Protein AF-A0A096AMR4-F1 (afdb_monomer_lite)

Sequence (109 aa):
MEIMNMKIKLMATLWENTYRVMVEDPETNYIATVRVIVNLPLDKELLPENAPSVEAQLLALVEDSILPSSEIISFETTFSALLREKFQYQIPNVFFFYPSPEDMLNKPH

Structure (mmCIF, N/CA/C/O backbone):
data_AF-A0A096AMR4-F1
#
_entry.id   AF-A0A096AMR4-F1
#
loop_
_atom_site.group_PDB
_atom_site.id
_atom_site.type_symbol
_atom_site.label_atom_id
_atom_site.label_alt_id
_atom_site.label_comp_id
_atom_site.label_asym_id
_atom_site.label_entity_id
_atom_site.label_seq_id
_atom_site.pdbx_PDB_ins_code
_atom_site.Cartn_x
_atom_site.Cartn_y
_atom_site.Cartn_z
_atom_site.occupancy
_atom_site.B_iso_or_equiv
_atom_site.auth_seq_id
_atom_site.auth_comp_id
_atom_site.auth_asym_id
_atom_site.auth_atom_id
_atom_site.pdbx_PDB_model_num
ATOM 1 N N . MET A 1 1 ? 21.200 -0.119 0.396 1.00 56.25 1 MET A N 1
ATOM 2 C CA . MET A 1 1 ? 19.925 -0.539 -0.214 1.00 56.25 1 MET A CA 1
ATOM 3 C C . MET A 1 1 ? 19.625 0.470 -1.300 1.00 56.25 1 MET A C 1
ATOM 5 O O . MET A 1 1 ? 19.600 1.654 -0.985 1.00 56.25 1 MET A O 1
ATOM 9 N N . GLU A 1 2 ? 19.550 0.045 -2.558 1.00 60.38 2 GLU A N 1
ATOM 10 C CA . GLU A 1 2 ? 19.274 0.964 -3.666 1.00 60.38 2 GLU A CA 1
ATOM 11 C C . GLU A 1 2 ? 17.819 1.430 -3.598 1.00 60.38 2 GLU A C 1
ATOM 13 O O . GLU A 1 2 ? 16.896 0.622 -3.469 1.00 60.38 2 GLU A O 1
ATOM 18 N N . ILE A 1 3 ? 17.636 2.750 -3.626 1.00 72.12 3 ILE A N 1
ATOM 19 C CA . ILE A 1 3 ? 16.324 3.387 -3.684 1.00 72.12 3 ILE A CA 1
ATOM 20 C C . ILE A 1 3 ? 15.840 3.251 -5.125 1.00 72.12 3 ILE A C 1
ATOM 22 O O . ILE A 1 3 ? 16.458 3.799 -6.036 1.00 72.12 3 ILE A O 1
ATOM 26 N N . MET A 1 4 ? 14.741 2.525 -5.328 1.00 84.50 4 MET A N 1
ATOM 27 C CA . MET A 1 4 ? 14.095 2.439 -6.636 1.00 84.50 4 MET A CA 1
ATOM 28 C C . MET A 1 4 ? 13.560 3.822 -7.013 1.00 84.50 4 MET A C 1
ATOM 30 O O . MET A 1 4 ? 12.868 4.447 -6.209 1.00 84.50 4 MET A O 1
ATOM 34 N N . ASN A 1 5 ? 13.889 4.315 -8.206 1.00 90.06 5 ASN A N 1
ATOM 35 C CA . ASN A 1 5 ? 13.411 5.612 -8.672 1.00 90.06 5 ASN A CA 1
ATOM 36 C C . ASN A 1 5 ? 12.056 5.446 -9.370 1.00 90.06 5 ASN A C 1
ATOM 38 O O . ASN A 1 5 ? 11.986 4.858 -10.445 1.00 90.06 5 ASN A O 1
ATOM 42 N N . MET A 1 6 ? 10.984 5.950 -8.760 1.00 94.88 6 MET A N 1
ATOM 43 C CA . MET A 1 6 ? 9.626 5.829 -9.292 1.00 94.88 6 MET A CA 1
ATOM 44 C C . MET A 1 6 ? 8.731 6.976 -8.823 1.00 94.88 6 MET A C 1
ATOM 46 O O . MET A 1 6 ? 9.031 7.675 -7.854 1.00 94.88 6 MET A O 1
ATOM 50 N N . LYS A 1 7 ? 7.596 7.146 -9.498 1.00 96.25 7 LYS A N 1
ATOM 51 C CA . LYS A 1 7 ? 6.536 8.099 -9.157 1.00 96.25 7 LYS A CA 1
ATOM 52 C C . LYS A 1 7 ? 5.199 7.380 -9.032 1.00 96.25 7 LYS A C 1
ATOM 54 O O . LYS A 1 7 ? 4.951 6.388 -9.714 1.00 96.25 7 LYS A O 1
ATOM 59 N N . ILE A 1 8 ? 4.320 7.9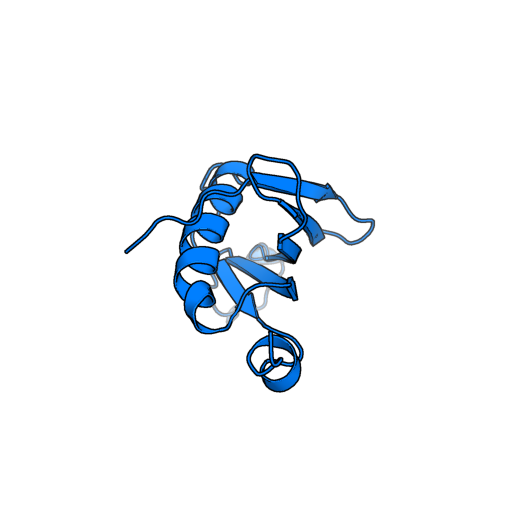11 -8.182 1.00 97.31 8 ILE A N 1
ATOM 60 C CA . ILE A 1 8 ? 2.974 7.365 -7.984 1.00 97.31 8 ILE A CA 1
ATOM 61 C C . ILE A 1 8 ? 1.889 8.364 -8.387 1.00 97.31 8 ILE A C 1
ATOM 63 O O . ILE A 1 8 ? 1.948 9.551 -8.049 1.00 97.31 8 ILE A O 1
ATOM 67 N N . LYS A 1 9 ? 0.859 7.863 -9.069 1.00 96.94 9 LYS A N 1
ATOM 68 C CA . LYS A 1 9 ? -0.378 8.588 -9.382 1.00 96.94 9 LYS A CA 1
ATOM 69 C C . LYS A 1 9 ? -1.525 7.958 -8.600 1.00 96.94 9 LYS A C 1
ATOM 71 O O . LYS A 1 9 ? -1.935 6.846 -8.911 1.00 96.94 9 LYS A O 1
ATOM 76 N N . LEU A 1 10 ? -2.019 8.662 -7.583 1.00 96.50 10 LEU A N 1
ATOM 77 C CA . LEU A 1 10 ? -3.144 8.237 -6.745 1.00 96.50 10 LEU A CA 1
ATOM 78 C C . LEU A 1 10 ? -4.464 8.690 -7.384 1.00 96.50 10 LEU A C 1
ATOM 80 O O . LEU A 1 10 ? -4.624 9.866 -7.703 1.00 96.50 10 LEU A O 1
ATOM 84 N N . MET A 1 11 ? -5.406 7.768 -7.553 1.00 96.88 11 MET A N 1
ATOM 85 C CA . MET A 1 11 ? -6.711 8.000 -8.173 1.00 96.88 11 MET A CA 1
ATOM 86 C C . MET A 1 11 ? -7.814 7.538 -7.222 1.00 96.88 11 MET A C 1
ATOM 88 O O . MET A 1 11 ? -7.783 6.407 -6.731 1.00 96.88 11 MET A O 1
ATOM 92 N N . ALA A 1 12 ? -8.788 8.409 -6.959 1.00 94.56 12 ALA A N 1
ATOM 93 C CA . ALA A 1 12 ? -9.967 8.054 -6.176 1.00 94.56 12 ALA A CA 1
ATOM 94 C C . ALA A 1 12 ? -10.828 7.026 -6.922 1.00 94.56 12 ALA A C 1
ATOM 96 O O . ALA A 1 12 ? -10.886 7.021 -8.154 1.00 94.56 12 ALA A O 1
ATOM 97 N N . THR A 1 13 ? -11.507 6.167 -6.167 1.00 95.62 13 THR A N 1
ATOM 98 C CA . THR A 1 13 ? -12.489 5.221 -6.707 1.00 95.62 13 THR A CA 1
ATOM 99 C C . THR A 1 13 ? -13.884 5.544 -6.173 1.00 95.62 13 THR A C 1
ATOM 101 O O . THR A 1 13 ? -14.046 6.427 -5.334 1.00 95.62 13 THR A O 1
ATOM 104 N N . LEU A 1 14 ? -14.904 4.837 -6.669 1.00 95.81 14 LEU A N 1
ATOM 105 C CA . LEU A 1 14 ? -16.264 4.923 -6.123 1.00 95.81 14 LEU A CA 1
ATOM 106 C C . LEU A 1 14 ? -16.411 4.200 -4.775 1.00 95.81 14 LEU A C 1
ATOM 108 O O . LEU A 1 14 ? -17.448 4.325 -4.131 1.00 95.81 14 LEU A O 1
ATOM 112 N N . TRP A 1 15 ? -15.410 3.420 -4.364 1.00 94.88 15 TRP A N 1
ATOM 113 C CA . TRP A 1 15 ? -15.388 2.786 -3.054 1.00 94.88 15 TRP A CA 1
ATOM 114 C C . TRP A 1 15 ? -14.809 3.742 -2.020 1.00 94.88 15 TRP A C 1
ATOM 116 O O . TRP A 1 15 ? -13.794 4.403 -2.258 1.00 94.88 15 TRP A O 1
ATOM 126 N N . GLU A 1 16 ? -15.436 3.776 -0.848 1.00 91.56 16 GLU A N 1
ATOM 127 C CA . GLU A 1 16 ? -14.935 4.556 0.275 1.00 91.56 16 GLU A CA 1
ATOM 128 C C . GLU A 1 16 ? -13.522 4.118 0.653 1.00 91.56 16 GLU A C 1
ATOM 130 O O . GLU A 1 16 ? -13.185 2.928 0.634 1.00 91.56 16 GLU A O 1
ATOM 135 N N . ASN A 1 17 ? -12.686 5.109 0.974 1.00 93.00 17 ASN A N 1
ATOM 136 C CA . ASN A 1 17 ? -11.325 4.919 1.472 1.00 93.00 17 ASN A CA 1
ATOM 137 C C . ASN A 1 17 ? -10.434 4.027 0.596 1.00 93.00 17 ASN A C 1
ATOM 139 O O . ASN A 1 17 ? -9.413 3.521 1.055 1.00 93.00 17 ASN A O 1
ATOM 143 N N . THR A 1 18 ? -10.799 3.840 -0.671 1.00 96.75 18 THR A N 1
ATOM 144 C CA . THR A 1 18 ? -10.080 2.969 -1.589 1.00 96.75 18 THR A CA 1
ATOM 145 C C . THR A 1 18 ? -9.627 3.764 -2.797 1.00 96.75 18 THR A C 1
ATOM 147 O O . THR A 1 18 ? -10.408 4.433 -3.479 1.00 96.75 18 THR A O 1
ATOM 150 N N . TYR A 1 19 ? -8.341 3.649 -3.086 1.00 97.69 19 TYR A N 1
ATOM 151 C CA . TYR A 1 19 ? -7.673 4.343 -4.167 1.00 97.69 19 TYR A CA 1
ATOM 152 C C . TYR A 1 19 ? -6.989 3.334 -5.076 1.00 97.69 19 TYR A C 1
ATOM 154 O O . TYR A 1 19 ? -6.525 2.282 -4.630 1.00 97.69 19 TYR A O 1
ATOM 162 N N . ARG A 1 20 ? -6.875 3.675 -6.356 1.00 97.75 20 ARG A N 1
ATOM 163 C CA . ARG A 1 20 ? -5.975 2.977 -7.272 1.00 97.75 20 ARG A CA 1
ATOM 164 C C . ARG A 1 20 ? -4.733 3.826 -7.482 1.00 97.75 20 ARG A C 1
ATOM 166 O O . ARG A 1 20 ? -4.821 5.039 -7.646 1.00 97.75 20 ARG A O 1
ATOM 173 N N . VAL A 1 21 ? -3.576 3.187 -7.460 1.00 98.12 21 VAL A N 1
ATOM 174 C CA . VA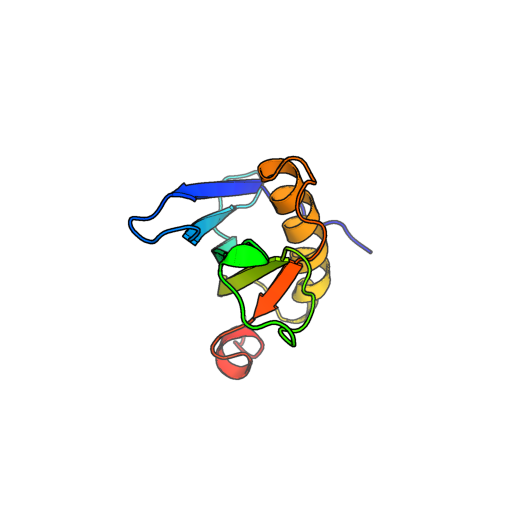L A 1 21 ? -2.274 3.812 -7.644 1.00 98.12 21 VAL A CA 1
ATOM 175 C C . VAL A 1 21 ? -1.614 3.201 -8.864 1.00 98.12 21 VAL A C 1
ATOM 177 O O . VAL A 1 21 ? -1.435 1.986 -8.927 1.00 98.12 21 VAL A O 1
ATOM 180 N N . MET A 1 22 ? -1.237 4.050 -9.815 1.00 97.75 22 MET A N 1
ATOM 181 C CA . MET A 1 22 ? -0.333 3.662 -10.893 1.00 97.75 22 MET A CA 1
ATOM 182 C C . MET A 1 22 ? 1.088 4.050 -10.508 1.00 97.75 22 MET A C 1
ATOM 184 O O . MET A 1 22 ? 1.324 5.194 -10.104 1.00 97.75 22 MET A O 1
ATOM 188 N N . VAL A 1 23 ? 2.006 3.094 -10.611 1.00 97.75 23 VAL A N 1
ATOM 189 C CA . VAL A 1 23 ? 3.434 3.293 -10.370 1.00 97.75 23 VAL A CA 1
ATOM 190 C C . VAL A 1 23 ? 4.148 3.315 -11.709 1.00 97.75 23 VAL A C 1
ATOM 192 O O . VAL A 1 23 ? 3.962 2.418 -12.533 1.00 97.75 23 VAL A O 1
ATOM 195 N N . GLU A 1 24 ? 4.948 4.350 -11.916 1.00 97.50 24 GLU A N 1
ATOM 196 C CA . GLU A 1 24 ? 5.699 4.575 -13.145 1.00 97.50 24 GLU A CA 1
ATOM 197 C C . GLU A 1 24 ? 7.152 4.908 -12.816 1.00 97.50 24 GLU A C 1
ATOM 199 O O . GLU A 1 24 ? 7.453 5.452 -11.749 1.00 97.50 24 GLU A O 1
ATOM 204 N N . ASP A 1 25 ? 8.048 4.655 -13.758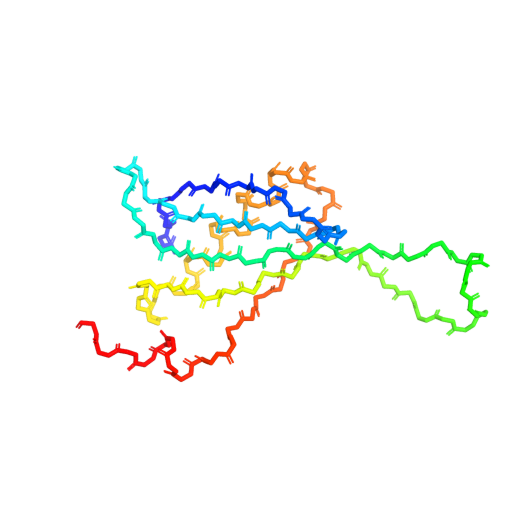 1.00 94.88 25 ASP A N 1
ATOM 205 C CA . ASP A 1 25 ? 9.415 5.160 -13.693 1.00 94.88 25 ASP A CA 1
ATOM 206 C C . ASP A 1 25 ? 9.467 6.679 -14.032 1.00 94.88 25 ASP A C 1
ATOM 208 O O . ASP A 1 25 ? 8.444 7.313 -14.360 1.00 94.88 25 ASP A O 1
ATOM 212 N N . PRO A 1 26 ? 10.642 7.331 -13.957 1.00 92.94 26 PRO A N 1
ATOM 213 C CA . PRO A 1 26 ? 10.784 8.736 -14.341 1.00 92.94 26 PRO A CA 1
ATOM 214 C C . PRO A 1 26 ? 10.362 9.017 -15.790 1.00 92.94 26 PRO A C 1
ATOM 216 O O . PRO A 1 26 ? 9.752 10.058 -16.047 1.00 92.94 26 PRO A O 1
ATOM 219 N N . GLU A 1 27 ? 10.584 8.066 -16.696 1.00 94.62 27 GLU A N 1
ATOM 220 C CA . GLU A 1 27 ? 10.275 8.134 -18.128 1.00 94.62 27 GLU A CA 1
ATOM 221 C C . GLU A 1 27 ? 8.805 7.834 -18.466 1.00 94.62 27 GLU A C 1
ATOM 223 O O . GLU A 1 27 ? 8.427 7.927 -19.629 1.00 94.62 27 GLU A O 1
ATOM 228 N N . THR A 1 28 ? 7.946 7.586 -17.465 1.00 93.44 28 THR A N 1
ATOM 229 C CA . THR A 1 28 ? 6.512 7.225 -17.590 1.00 93.44 28 THR A CA 1
ATOM 230 C C . THR A 1 28 ? 6.232 5.791 -18.039 1.00 93.44 28 THR A C 1
ATOM 232 O O . THR A 1 28 ? 5.078 5.466 -18.324 1.00 93.44 28 THR A O 1
ATOM 235 N N . ASN A 1 29 ? 7.231 4.911 -18.036 1.00 95.25 29 ASN A N 1
ATOM 236 C CA . ASN A 1 29 ? 6.994 3.491 -18.259 1.00 95.25 29 ASN A CA 1
ATOM 237 C C . ASN A 1 29 ? 6.277 2.880 -17.050 1.00 95.25 29 ASN A C 1
ATOM 239 O O . ASN A 1 29 ? 6.515 3.253 -15.899 1.00 95.25 29 ASN A O 1
ATOM 243 N N . TYR A 1 30 ? 5.379 1.939 -17.328 1.00 95.44 30 TYR A N 1
ATOM 244 C CA . TYR A 1 30 ? 4.602 1.230 -16.319 1.00 95.44 30 TYR A CA 1
ATOM 245 C C . TYR A 1 30 ? 5.493 0.343 -15.440 1.00 95.44 30 TYR A C 1
ATOM 247 O O . TYR A 1 30 ? 6.314 -0.402 -15.964 1.00 95.44 30 TYR A O 1
ATOM 255 N N . ILE A 1 31 ? 5.277 0.378 -14.121 1.00 95.25 31 ILE A N 1
ATOM 256 C CA . ILE A 1 31 ? 5.920 -0.528 -13.155 1.00 95.25 31 ILE A CA 1
ATOM 257 C C . ILE A 1 31 ? 4.887 -1.457 -12.516 1.00 95.25 31 ILE A C 1
ATOM 259 O O . ILE A 1 31 ? 5.056 -2.675 -12.526 1.00 95.25 31 ILE A O 1
ATOM 263 N N . ALA A 1 32 ? 3.835 -0.885 -11.924 1.00 95.19 32 ALA A N 1
ATOM 264 C CA . ALA A 1 32 ? 2.860 -1.640 -11.146 1.00 95.19 32 ALA A CA 1
ATOM 265 C C . ALA A 1 32 ? 1.515 -0.917 -11.024 1.00 95.19 32 ALA A C 1
ATOM 267 O O . ALA A 1 32 ? 1.411 0.309 -11.141 1.00 95.19 32 ALA A O 1
ATOM 268 N N . THR A 1 33 ? 0.474 -1.686 -10.710 1.00 96.50 33 THR A N 1
ATOM 269 C CA . THR A 1 33 ? -0.820 -1.182 -10.241 1.00 96.50 33 THR A CA 1
ATOM 270 C C . THR A 1 33 ? -1.062 -1.665 -8.823 1.00 96.50 33 THR A C 1
ATOM 272 O O . THR A 1 33 ? -1.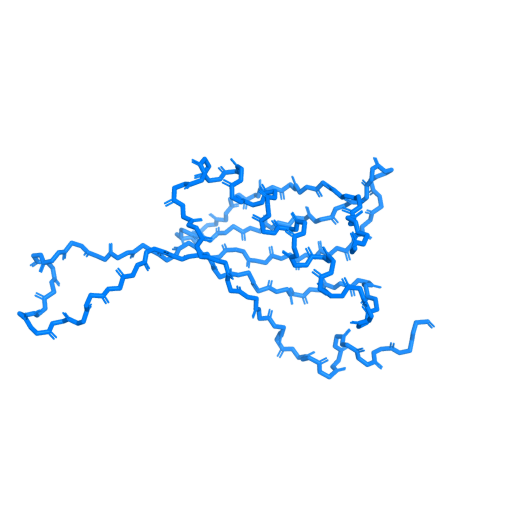051 -2.862 -8.547 1.00 96.50 33 THR A O 1
ATOM 275 N N . VAL A 1 34 ? -1.304 -0.720 -7.917 1.00 97.50 34 VAL A N 1
ATOM 276 C CA . VAL A 1 34 ? -1.530 -0.997 -6.499 1.00 97.50 34 VAL A CA 1
ATOM 277 C C . VAL A 1 34 ? -2.879 -0.431 -6.089 1.00 97.50 34 VAL A C 1
ATOM 279 O O . VAL A 1 34 ? -3.169 0.741 -6.322 1.00 97.50 34 VAL A O 1
ATOM 282 N N . ARG A 1 35 ? -3.715 -1.234 -5.443 1.00 97.62 35 ARG A N 1
ATOM 283 C CA . ARG A 1 35 ? -4.908 -0.744 -4.754 1.00 97.62 35 ARG A CA 1
ATOM 284 C C . ARG A 1 35 ? -4.540 -0.405 -3.318 1.00 97.62 35 ARG A C 1
ATOM 286 O O . ARG A 1 35 ? -4.033 -1.252 -2.593 1.00 97.62 35 ARG A O 1
ATOM 293 N N . VAL A 1 36 ? -4.811 0.828 -2.911 1.00 98.06 36 VAL A N 1
ATOM 294 C CA . VAL A 1 36 ? -4.563 1.310 -1.552 1.00 98.06 36 VAL A CA 1
ATOM 295 C C . VAL A 1 36 ? -5.889 1.446 -0.824 1.00 98.06 36 VAL A C 1
ATOM 297 O O . VAL A 1 36 ? -6.762 2.184 -1.272 1.00 98.06 36 VAL A O 1
ATOM 300 N N . ILE A 1 37 ? -6.028 0.745 0.296 1.00 97.38 37 ILE A N 1
ATOM 301 C CA . ILE A 1 37 ? -7.185 0.829 1.188 1.00 97.38 37 ILE A CA 1
ATOM 302 C C . ILE A 1 37 ? -6.741 1.523 2.471 1.00 97.38 37 ILE A C 1
ATOM 304 O O . ILE A 1 37 ? -5.782 1.098 3.119 1.00 97.38 37 ILE A O 1
ATOM 308 N N . VAL A 1 38 ? -7.434 2.597 2.827 1.00 96.31 38 VAL A N 1
ATOM 309 C CA . VAL A 1 38 ? -7.193 3.369 4.043 1.00 96.31 38 VAL A CA 1
ATOM 310 C C . VAL A 1 38 ? -8.088 2.821 5.145 1.00 96.31 38 VAL A C 1
ATOM 312 O O . VAL A 1 38 ? -9.305 2.976 5.108 1.00 96.31 38 VAL A O 1
ATOM 315 N N . ASN A 1 39 ? -7.484 2.179 6.137 1.00 93.94 39 ASN A N 1
ATOM 316 C CA . ASN A 1 39 ? -8.203 1.664 7.291 1.00 93.94 39 ASN A CA 1
ATOM 317 C C . ASN A 1 39 ? -8.034 2.641 8.449 1.00 93.94 39 ASN A C 1
ATOM 319 O O . ASN A 1 39 ? -6.938 2.784 8.997 1.00 93.94 39 ASN A O 1
ATOM 323 N N . LEU A 1 40 ? -9.127 3.307 8.805 1.00 91.88 40 LEU A N 1
ATOM 324 C CA . LEU A 1 40 ? -9.190 4.214 9.943 1.00 91.88 40 LEU A CA 1
ATOM 325 C C . LEU A 1 40 ? -9.932 3.528 11.098 1.00 91.88 40 LEU A C 1
ATOM 327 O O . LEU A 1 40 ? -10.958 2.888 10.852 1.00 91.88 40 LEU A O 1
ATOM 331 N N . PRO A 1 41 ? -9.442 3.642 12.345 1.00 91.06 41 PRO A N 1
ATOM 332 C CA . PRO A 1 41 ? -10.196 3.204 13.511 1.00 91.06 41 PRO A CA 1
ATOM 333 C C . PRO A 1 41 ? -11.535 3.944 13.588 1.00 91.06 41 PRO A C 1
ATOM 335 O O . PRO A 1 41 ? -11.602 5.140 13.309 1.00 91.06 41 PRO A O 1
ATOM 338 N N . LEU A 1 42 ? -12.591 3.232 13.980 1.00 91.19 42 LEU A N 1
ATOM 339 C CA . LEU A 1 42 ? -13.887 3.845 14.266 1.00 91.19 42 LEU A CA 1
ATOM 340 C C . LEU A 1 42 ? -13.862 4.575 15.611 1.00 91.19 42 LEU A C 1
ATOM 342 O O . LEU A 1 42 ? -13.072 4.244 16.502 1.00 91.19 42 LEU A O 1
ATOM 346 N N . ASP A 1 43 ? -14.782 5.523 15.775 1.00 89.88 43 ASP A N 1
ATOM 347 C CA . ASP A 1 43 ? -15.007 6.182 17.057 1.00 89.88 43 ASP A CA 1
ATOM 348 C C . ASP A 1 43 ? -15.418 5.164 18.126 1.00 89.88 43 ASP A C 1
ATOM 350 O O . ASP A 1 43 ? -16.265 4.298 17.898 1.00 89.88 43 ASP A O 1
ATOM 354 N N . LYS A 1 44 ? -14.842 5.293 19.328 1.00 86.38 44 LYS A N 1
ATOM 355 C CA . LYS A 1 44 ? -15.090 4.364 20.446 1.00 86.38 44 LYS A CA 1
ATOM 356 C C . LYS A 1 44 ? -16.564 4.277 20.841 1.00 86.38 44 LYS A C 1
ATOM 358 O O . LYS A 1 44 ? -16.996 3.238 21.317 1.00 86.38 44 LYS A O 1
ATOM 363 N N . GLU A 1 45 ? -17.324 5.348 20.631 1.00 91.94 45 GLU A N 1
ATOM 364 C CA . GLU A 1 45 ? -18.762 5.410 20.922 1.00 91.94 45 GLU A CA 1
ATOM 365 C C . GLU A 1 45 ? -19.594 4.493 20.013 1.00 91.94 45 GLU A C 1
ATOM 367 O O . GLU A 1 45 ? -20.689 4.078 20.385 1.00 91.94 45 GLU A O 1
ATOM 372 N N . LEU A 1 46 ? -19.065 4.149 18.835 1.00 91.25 46 LEU A N 1
ATOM 373 C CA . LEU A 1 46 ? -19.699 3.247 17.871 1.00 91.25 46 LEU A CA 1
ATOM 374 C C . LEU A 1 46 ? -19.325 1.776 18.108 1.00 91.25 46 LEU A C 1
ATOM 376 O O . LEU A 1 46 ? -19.757 0.903 17.353 1.00 91.25 46 LEU A O 1
ATOM 380 N N . LEU A 1 47 ? -18.502 1.492 19.121 1.00 91.62 47 LEU A N 1
ATOM 381 C CA . LEU A 1 47 ? -17.924 0.178 19.373 1.00 91.62 47 LEU A CA 1
ATOM 382 C C . LEU A 1 47 ? -18.388 -0.405 20.720 1.00 91.62 47 LEU A C 1
ATOM 384 O O . LEU A 1 47 ? -18.713 0.335 21.648 1.00 91.62 47 LEU A O 1
ATOM 388 N N . PRO A 1 48 ? -18.391 -1.743 20.867 1.00 92.88 48 PRO A N 1
ATOM 389 C CA . PRO A 1 48 ? -18.549 -2.388 22.168 1.00 92.88 48 PRO A CA 1
ATOM 390 C C . 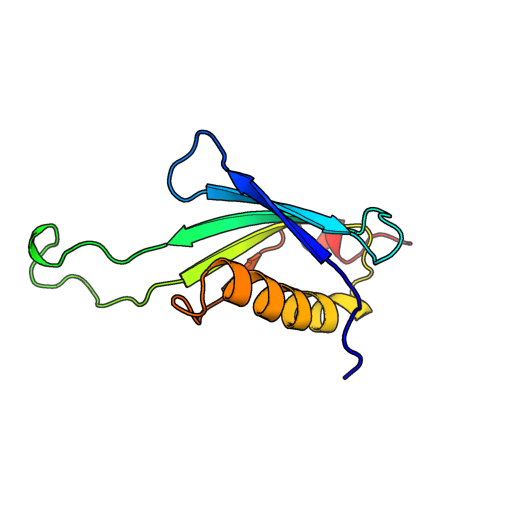PRO A 1 48 ? -17.459 -1.962 23.164 1.00 92.88 48 PRO A C 1
ATOM 392 O O . PRO A 1 48 ? -16.323 -1.694 22.773 1.00 92.88 48 PRO A O 1
ATOM 395 N N . GLU A 1 49 ? -17.773 -1.991 24.462 1.00 90.75 49 GLU A N 1
ATOM 396 C CA . GLU A 1 49 ? -16.876 -1.549 25.547 1.00 90.75 49 GLU A CA 1
ATOM 397 C C . GLU A 1 49 ? -15.509 -2.264 25.553 1.00 90.75 49 GLU A C 1
ATOM 399 O O . GLU A 1 49 ? -14.495 -1.685 25.936 1.00 90.75 49 GLU A O 1
ATOM 404 N N . ASN A 1 50 ? -15.459 -3.512 25.083 1.00 91.56 50 ASN A N 1
ATOM 405 C CA . ASN A 1 50 ? -14.257 -4.343 25.031 1.00 91.56 50 ASN A CA 1
ATOM 406 C C . ASN A 1 50 ? -13.605 -4.421 23.638 1.00 91.56 50 ASN A C 1
ATOM 408 O O . ASN A 1 50 ? -12.802 -5.327 23.395 1.00 91.56 50 ASN A O 1
ATOM 412 N N . ALA A 1 51 ? -13.956 -3.525 22.711 1.00 93.88 51 ALA A N 1
ATOM 413 C CA . ALA A 1 51 ? -13.351 -3.513 21.385 1.00 93.88 51 ALA A CA 1
ATOM 414 C C . ALA A 1 51 ? -11.830 -3.257 21.470 1.00 93.88 51 ALA A C 1
ATOM 416 O O . ALA A 1 51 ? -11.388 -2.369 22.207 1.00 93.88 51 ALA A O 1
ATOM 417 N N . PRO A 1 52 ? -11.006 -4.017 20.727 1.00 92.06 52 PRO A N 1
ATOM 418 C CA . PRO A 1 52 ? -9.563 -3.831 20.741 1.00 92.06 52 PRO A CA 1
ATOM 419 C C . PRO A 1 52 ? -9.177 -2.480 20.126 1.00 92.06 52 PRO A C 1
ATOM 421 O O . PRO A 1 52 ? -9.738 -2.055 19.117 1.00 92.06 52 PRO A O 1
ATOM 424 N N . SER A 1 53 ? -8.177 -1.823 20.717 1.00 90.06 53 SER A N 1
ATOM 425 C CA . SER A 1 53 ? -7.585 -0.616 20.137 1.00 90.06 53 SER A CA 1
ATOM 426 C C . SER A 1 53 ? -6.739 -0.989 18.923 1.00 90.06 53 SER A C 1
ATOM 428 O O . SER A 1 53 ? -5.892 -1.877 19.009 1.00 90.06 53 SER A O 1
ATOM 430 N N . VAL A 1 54 ? -6.940 -0.283 17.814 1.00 90.94 54 VAL A N 1
ATOM 431 C CA . VAL A 1 54 ? -6.180 -0.454 16.570 1.00 90.94 54 VAL A CA 1
ATOM 432 C C . VAL A 1 54 ? -5.658 0.895 16.089 1.00 90.94 54 VAL A C 1
ATOM 434 O O . VAL A 1 54 ? -6.239 1.936 16.395 1.00 90.94 54 VAL A O 1
ATOM 437 N N . GLU A 1 55 ? -4.554 0.881 15.350 1.00 91.94 55 GLU A N 1
ATOM 438 C CA . GLU A 1 55 ? -3.995 2.074 14.712 1.00 91.94 55 GLU A CA 1
ATOM 439 C C . GLU A 1 55 ? -4.490 2.201 13.269 1.00 91.94 55 GLU A C 1
ATOM 441 O O . GLU A 1 55 ? -4.872 1.215 12.635 1.00 91.94 55 GLU A O 1
ATOM 446 N N . ALA A 1 56 ? -4.455 3.421 12.730 1.00 93.81 56 ALA A N 1
ATOM 447 C CA . ALA A 1 56 ? -4.677 3.625 11.306 1.00 93.81 56 ALA A CA 1
ATOM 448 C C . ALA A 1 56 ? -3.586 2.924 10.484 1.00 93.81 56 ALA A C 1
ATOM 450 O O . ALA A 1 56 ? -2.408 2.903 10.859 1.00 93.81 56 ALA A O 1
ATOM 451 N N . GLN A 1 57 ? -3.977 2.380 9.335 1.00 95.56 57 GLN A N 1
ATOM 452 C CA . GLN A 1 57 ? -3.065 1.661 8.452 1.00 95.56 57 GLN A CA 1
ATOM 453 C C . GLN A 1 57 ? -3.468 1.799 6.984 1.00 95.56 57 GLN A C 1
ATOM 455 O O . GLN A 1 57 ? -4.647 1.919 6.646 1.00 95.56 57 GLN A O 1
ATOM 460 N N . LEU A 1 58 ? -2.475 1.738 6.104 1.00 97.38 58 LEU A N 1
ATOM 461 C CA . LEU A 1 58 ? -2.647 1.643 4.661 1.00 97.38 58 LEU A CA 1
ATOM 462 C C . LEU A 1 58 ? -2.408 0.195 4.237 1.00 97.38 58 LEU A C 1
ATOM 464 O O . LEU A 1 58 ? -1.357 -0.373 4.526 1.00 97.38 58 LEU A O 1
ATOM 468 N N . LEU A 1 59 ? -3.366 -0.402 3.537 1.00 97.06 59 LEU A N 1
ATOM 469 C CA . LEU A 1 59 ? -3.191 -1.703 2.900 1.00 97.06 59 LEU A CA 1
ATOM 470 C C . LEU A 1 59 ? -2.928 -1.493 1.409 1.00 97.06 59 LEU A C 1
ATOM 472 O O . LEU A 1 59 ? -3.792 -0.995 0.692 1.00 97.06 59 LEU A O 1
ATOM 476 N N . ALA A 1 60 ? -1.738 -1.868 0.959 1.00 97.50 60 ALA A N 1
ATOM 477 C CA . ALA A 1 60 ? -1.290 -1.830 -0.422 1.00 97.50 60 ALA A CA 1
ATOM 478 C C . ALA A 1 60 ? -1.417 -3.228 -1.045 1.00 97.50 60 ALA A C 1
ATOM 480 O O . ALA A 1 60 ? -0.574 -4.102 -0.860 1.00 97.50 60 ALA A O 1
ATOM 481 N N . LEU A 1 61 ? -2.496 -3.443 -1.789 1.00 96.12 61 LEU A N 1
ATOM 482 C CA . LEU A 1 61 ? -2.713 -4.647 -2.583 1.00 96.12 61 LEU A CA 1
ATOM 483 C C . LEU A 1 61 ? -2.029 -4.451 -3.941 1.00 96.12 61 LEU A C 1
ATOM 485 O O . LEU A 1 61 ? -2.507 -3.666 -4.761 1.00 96.12 61 LEU A O 1
ATOM 489 N N . VAL A 1 62 ? -0.913 -5.128 -4.185 1.00 94.88 62 VAL A N 1
ATOM 490 C CA . VAL A 1 62 ? -0.195 -5.065 -5.464 1.00 94.88 62 VAL A CA 1
ATOM 491 C C . VAL A 1 62 ? -0.926 -5.968 -6.454 1.00 94.88 62 VAL A C 1
ATOM 493 O O . VAL A 1 62 ? -0.826 -7.185 -6.377 1.00 94.88 62 VAL A O 1
ATOM 496 N N . GLU A 1 63 ? -1.744 -5.373 -7.323 1.00 92.25 63 GLU A N 1
ATOM 497 C CA . GLU A 1 63 ? -2.636 -6.105 -8.232 1.00 92.25 63 GLU A CA 1
ATOM 498 C C . GLU A 1 63 ? -1.881 -6.667 -9.441 1.00 92.25 63 GLU A C 1
ATOM 500 O O . GLU A 1 63 ? -2.191 -7.762 -9.901 1.00 92.25 63 GLU A O 1
ATOM 505 N N . ASP A 1 64 ? -0.914 -5.903 -9.954 1.00 90.06 64 ASP A N 1
ATOM 506 C CA . ASP A 1 64 ? -0.061 -6.276 -11.082 1.00 90.06 64 ASP A CA 1
ATOM 507 C C . ASP A 1 64 ? 1.283 -5.532 -11.009 1.00 90.06 64 ASP A C 1
ATOM 509 O O . ASP A 1 64 ? 1.360 -4.436 -10.443 1.00 90.06 64 ASP A O 1
ATOM 513 N N . SER A 1 65 ? 2.340 -6.147 -11.539 1.00 90.44 65 SER A N 1
ATOM 514 C CA . SER A 1 65 ? 3.705 -5.617 -11.528 1.00 90.44 65 SER A CA 1
ATOM 515 C C . SER A 1 65 ? 4.582 -6.334 -12.553 1.00 90.44 65 SER A C 1
ATOM 517 O O . SER A 1 65 ? 4.464 -7.548 -12.736 1.00 90.44 65 SER A O 1
ATOM 519 N N . ILE A 1 66 ? 5.500 -5.591 -13.176 1.00 90.25 66 ILE A N 1
ATOM 520 C CA . ILE A 1 66 ? 6.580 -6.149 -14.009 1.00 90.25 66 ILE A CA 1
ATOM 521 C C . ILE A 1 66 ? 7.875 -6.400 -13.221 1.00 90.25 66 ILE A C 1
ATOM 523 O O . ILE A 1 66 ? 8.856 -6.859 -13.799 1.00 90.25 66 ILE A O 1
ATOM 527 N N . LEU A 1 67 ? 7.895 -6.067 -11.927 1.00 87.25 67 LEU A N 1
ATOM 528 C CA . LEU A 1 67 ? 9.092 -6.157 -11.095 1.00 87.25 67 LEU A CA 1
ATOM 529 C C . LEU A 1 67 ? 9.467 -7.613 -10.794 1.00 87.25 67 LEU A C 1
ATOM 531 O O . LEU A 1 67 ? 8.592 -8.387 -10.398 1.00 87.25 67 LEU A O 1
ATOM 535 N N . PRO A 1 68 ? 10.763 -7.963 -10.866 1.00 86.38 68 PRO A N 1
ATOM 536 C CA . PRO A 1 68 ? 11.238 -9.253 -10.397 1.00 86.38 68 PRO A CA 1
ATOM 537 C C . PRO A 1 68 ? 11.191 -9.330 -8.868 1.00 86.38 68 PRO A C 1
ATOM 539 O O . PRO A 1 68 ? 11.278 -8.326 -8.153 1.00 86.38 68 PRO A O 1
ATOM 542 N N . SER A 1 69 ? 11.144 -10.553 -8.340 1.00 84.94 69 SER A N 1
ATOM 543 C CA . SER A 1 69 ? 11.099 -10.797 -6.893 1.00 84.94 69 SER A CA 1
ATOM 544 C C . SER A 1 69 ? 12.292 -10.224 -6.117 1.00 84.94 69 SER A C 1
ATOM 546 O O . SER A 1 69 ? 12.157 -9.874 -4.944 1.00 84.94 69 SER A O 1
ATOM 548 N N . SER A 1 70 ? 13.443 -10.054 -6.772 1.00 87.75 70 SER A N 1
ATOM 549 C CA . SER A 1 70 ? 14.633 -9.421 -6.192 1.00 87.75 70 SER A CA 1
ATOM 550 C C . SER A 1 70 ? 14.447 -7.940 -5.850 1.00 87.75 70 SER A C 1
ATOM 552 O O . SER A 1 70 ? 15.187 -7.418 -5.019 1.00 87.75 70 SER A O 1
ATOM 554 N N . GLU A 1 71 ? 13.478 -7.258 -6.464 1.00 89.94 71 GLU A N 1
ATOM 555 C CA . GLU A 1 71 ? 13.274 -5.811 -6.319 1.00 89.94 71 GLU A CA 1
ATOM 556 C C . GLU A 1 71 ? 12.132 -5.432 -5.364 1.00 89.94 71 GLU A C 1
ATOM 558 O O . GLU A 1 71 ? 11.968 -4.251 -5.046 1.00 89.94 71 GLU A O 1
ATOM 563 N N . ILE A 1 72 ? 11.387 -6.415 -4.843 1.00 90.94 72 ILE A N 1
ATOM 564 C CA . ILE A 1 72 ? 10.224 -6.202 -3.962 1.00 90.94 72 ILE A CA 1
ATOM 565 C C . ILE A 1 72 ? 10.565 -5.287 -2.784 1.00 90.94 72 ILE A C 1
ATOM 567 O O . ILE A 1 72 ? 9.857 -4.322 -2.524 1.00 90.94 72 ILE A O 1
ATOM 571 N N . ILE A 1 73 ? 11.666 -5.554 -2.078 1.00 92.56 73 ILE A N 1
ATOM 572 C CA . ILE A 1 73 ? 12.019 -4.801 -0.865 1.00 92.56 73 ILE A CA 1
ATOM 573 C C . ILE A 1 73 ? 12.309 -3.328 -1.185 1.00 92.56 73 ILE A C 1
ATOM 575 O O . ILE A 1 73 ? 11.889 -2.428 -0.450 1.00 92.56 73 ILE A O 1
ATOM 579 N N . SER A 1 74 ? 12.998 -3.065 -2.298 1.00 93.94 74 SER A N 1
ATOM 580 C CA . SER A 1 74 ? 13.264 -1.700 -2.761 1.00 93.94 74 SER A CA 1
ATOM 581 C C . SER A 1 74 ? 11.977 -1.002 -3.197 1.00 93.94 74 SER A C 1
ATOM 583 O O . SER A 1 74 ? 11.767 0.159 -2.836 1.00 93.94 74 SER A O 1
ATOM 585 N N . PHE A 1 75 ? 11.092 -1.713 -3.900 1.00 95.00 75 PHE A N 1
ATOM 586 C CA . PHE A 1 75 ? 9.774 -1.212 -4.275 1.00 95.00 75 PHE A CA 1
ATOM 587 C C . PHE A 1 75 ? 8.936 -0.845 -3.049 1.00 95.00 75 PHE A C 1
ATOM 589 O O . PHE A 1 75 ? 8.496 0.295 -2.937 1.00 95.00 75 PHE A O 1
ATOM 596 N N . GLU A 1 76 ? 8.757 -1.760 -2.095 1.00 95.81 76 GLU A N 1
ATOM 597 C CA . GLU A 1 76 ? 7.944 -1.536 -0.895 1.00 95.81 76 GLU A CA 1
ATOM 598 C C . GLU A 1 76 ? 8.467 -0.362 -0.066 1.00 95.81 76 GLU A C 1
ATOM 600 O O . GLU A 1 76 ? 7.684 0.465 0.415 1.00 95.81 76 GLU A O 1
ATOM 605 N N . THR A 1 77 ? 9.792 -0.239 0.050 1.00 95.56 77 THR A N 1
ATOM 606 C CA . THR A 1 77 ? 10.427 0.868 0.771 1.00 95.56 77 THR A CA 1
ATOM 607 C C . THR A 1 77 ? 10.109 2.209 0.117 1.00 95.56 77 THR A C 1
ATOM 609 O O . THR A 1 77 ? 9.587 3.111 0.785 1.00 95.56 77 THR A O 1
ATOM 612 N N . THR A 1 78 ? 10.395 2.355 -1.181 1.00 96.06 78 THR A N 1
ATOM 613 C CA . THR A 1 78 ? 10.144 3.617 -1.888 1.00 96.06 78 THR A CA 1
ATOM 614 C C . THR A 1 78 ? 8.642 3.902 -1.964 1.00 96.06 78 THR A C 1
ATOM 616 O O . THR A 1 78 ? 8.215 5.032 -1.722 1.00 96.06 78 THR A O 1
ATOM 619 N N . PHE A 1 79 ? 7.814 2.891 -2.242 1.00 96.94 79 PHE A N 1
ATOM 620 C CA . PHE A 1 79 ? 6.365 3.045 -2.380 1.00 96.94 79 PHE A CA 1
ATOM 621 C C . PHE A 1 79 ? 5.751 3.529 -1.074 1.00 96.94 79 PHE A C 1
ATOM 623 O O . PHE A 1 79 ? 4.962 4.470 -1.082 1.00 96.94 79 PHE A O 1
ATOM 630 N N . SER A 1 80 ? 6.163 2.949 0.055 1.00 96.75 80 SER A N 1
ATOM 631 C CA . SER A 1 80 ? 5.700 3.372 1.377 1.00 96.75 80 SER A CA 1
ATOM 632 C C . SER A 1 80 ? 6.034 4.833 1.660 1.00 96.75 80 SER A C 1
ATOM 634 O O . SER A 1 80 ? 5.201 5.552 2.207 1.00 96.75 80 SER A O 1
ATOM 636 N N . ALA A 1 81 ? 7.235 5.291 1.297 1.00 95.12 81 ALA A N 1
ATOM 637 C CA . ALA A 1 81 ? 7.630 6.685 1.484 1.00 95.12 81 ALA A CA 1
ATOM 638 C C . ALA A 1 81 ? 6.761 7.636 0.643 1.00 95.12 81 ALA A C 1
ATOM 640 O O . ALA A 1 81 ? 6.164 8.565 1.188 1.00 95.12 81 ALA A O 1
ATOM 641 N N . LEU A 1 82 ? 6.617 7.347 -0.655 1.00 96.00 82 LEU A N 1
ATOM 642 C CA . LEU A 1 82 ? 5.794 8.143 -1.573 1.00 96.00 82 LEU A CA 1
ATOM 643 C C . LEU A 1 82 ? 4.317 8.147 -1.165 1.00 96.00 82 LEU A C 1
ATOM 645 O O . LEU A 1 82 ? 3.641 9.172 -1.252 1.00 96.00 82 LEU A O 1
ATOM 649 N N . LEU A 1 83 ? 3.797 7.007 -0.711 1.00 96.00 83 LEU A N 1
ATOM 650 C CA . LEU A 1 83 ? 2.407 6.892 -0.298 1.00 96.00 83 LEU A CA 1
ATOM 651 C C . LEU A 1 83 ? 2.143 7.680 0.986 1.00 96.00 83 LEU A C 1
ATOM 653 O O . LEU A 1 83 ? 1.177 8.438 1.043 1.00 96.00 83 LEU A O 1
ATOM 657 N N . ARG A 1 84 ? 3.019 7.569 1.992 1.00 94.81 84 ARG A N 1
ATOM 658 C CA . ARG A 1 84 ? 2.916 8.363 3.228 1.00 94.81 84 ARG A CA 1
ATOM 659 C C . ARG A 1 84 ? 2.926 9.858 2.940 1.00 94.81 84 ARG A C 1
ATOM 661 O O . ARG A 1 84 ? 2.155 10.581 3.561 1.00 94.81 84 ARG A O 1
ATOM 668 N N . GLU A 1 85 ? 3.724 10.313 1.976 1.00 94.12 85 GLU A N 1
ATOM 669 C CA . GLU A 1 85 ? 3.716 11.710 1.535 1.00 94.12 85 GLU A CA 1
ATOM 670 C C . GLU A 1 85 ? 2.326 12.140 1.029 1.00 94.12 85 GLU A C 1
ATOM 672 O O . GLU A 1 85 ? 1.829 13.195 1.424 1.00 94.12 85 GLU A O 1
ATOM 677 N N . LYS A 1 86 ? 1.637 11.301 0.234 1.00 93.38 86 LYS A N 1
ATOM 678 C CA . LYS A 1 86 ? 0.259 11.580 -0.229 1.00 93.38 86 LYS A CA 1
ATOM 679 C C . LYS A 1 86 ? -0.749 11.689 0.914 1.00 93.38 86 LYS A C 1
ATOM 681 O O . LYS A 1 86 ? -1.691 12.468 0.804 1.00 93.38 86 LYS A O 1
ATOM 686 N N . PHE A 1 87 ? -0.530 10.955 2.000 1.00 91.56 87 PHE A N 1
ATOM 687 C CA . PHE A 1 87 ? -1.342 11.008 3.220 1.00 91.56 87 PHE A CA 1
ATOM 688 C C . PHE A 1 87 ? -0.749 11.922 4.303 1.00 91.56 87 PHE A C 1
ATOM 690 O O . PHE A 1 87 ? -1.111 11.807 5.473 1.00 91.56 87 PHE A O 1
ATOM 697 N N . GLN A 1 88 ? 0.168 12.827 3.937 1.00 91.31 88 GLN A N 1
ATOM 698 C CA . GLN A 1 88 ? 0.774 13.814 4.839 1.00 91.31 88 GLN A CA 1
ATOM 699 C C . GLN A 1 88 ? 1.358 13.199 6.124 1.00 91.31 88 GLN A C 1
ATOM 701 O O . GLN A 1 88 ? 1.334 13.817 7.185 1.00 91.31 88 GLN A O 1
ATOM 706 N N . TYR A 1 89 ? 1.868 11.968 6.033 1.00 84.81 89 TYR A N 1
ATOM 707 C CA . TYR A 1 89 ? 2.454 11.205 7.140 1.00 84.81 89 TYR A CA 1
ATOM 708 C C . TYR A 1 89 ? 1.508 10.942 8.325 1.00 84.81 89 TYR A C 1
ATOM 710 O O . TYR A 1 89 ? 1.965 10.541 9.393 1.00 84.81 89 TYR A O 1
ATOM 718 N N . GLN A 1 90 ? 0.193 11.106 8.144 1.00 89.31 90 GLN A N 1
ATOM 719 C CA . GLN A 1 90 ? -0.796 10.849 9.197 1.00 89.31 90 GLN A CA 1
ATOM 720 C C . GLN A 1 90 ? -0.978 9.355 9.492 1.00 89.31 90 GLN A C 1
ATOM 722 O O . GLN A 1 90 ? -1.431 8.991 10.573 1.00 89.31 90 GLN A O 1
ATOM 727 N N . ILE A 1 91 ? -0.622 8.487 8.539 1.00 91.69 91 ILE A N 1
ATOM 728 C CA . ILE A 1 91 ? -0.779 7.036 8.652 1.00 91.69 91 ILE A CA 1
ATOM 729 C C . ILE A 1 91 ? 0.592 6.375 8.443 1.00 91.69 91 ILE A C 1
ATOM 731 O O . ILE A 1 91 ? 1.068 6.303 7.306 1.00 91.69 91 ILE A O 1
ATOM 735 N N . PRO A 1 92 ? 1.268 5.922 9.517 1.00 86.19 92 PRO A N 1
ATOM 736 C CA . PRO A 1 92 ? 2.644 5.434 9.425 1.00 86.19 92 PRO A CA 1
ATOM 737 C C . PRO A 1 92 ? 2.731 4.001 8.888 1.00 86.19 92 PRO A C 1
ATOM 739 O O . PRO A 1 92 ? 3.694 3.652 8.197 1.00 86.19 92 PRO A O 1
ATOM 742 N N . ASN A 1 93 ? 1.731 3.172 9.178 1.00 92.69 93 ASN A N 1
ATOM 743 C CA . ASN A 1 93 ? 1.766 1.741 8.900 1.00 92.69 93 ASN A CA 1
ATOM 744 C C . ASN A 1 93 ? 1.290 1.457 7.469 1.00 92.69 93 ASN A C 1
ATOM 746 O O . ASN A 1 93 ? 0.182 1.842 7.096 1.00 92.69 93 ASN A O 1
ATOM 750 N N . VAL A 1 94 ? 2.127 0.778 6.678 1.00 96.81 94 VAL A N 1
ATOM 751 C CA . VAL A 1 94 ? 1.803 0.314 5.320 1.00 96.81 94 VAL A CA 1
ATOM 752 C C . VAL A 1 94 ? 2.030 -1.192 5.272 1.00 96.81 94 VAL A C 1
ATOM 754 O O . VAL A 1 94 ? 3.127 -1.651 5.582 1.00 96.81 94 VAL A O 1
ATOM 757 N N . PHE A 1 95 ? 1.006 -1.949 4.892 1.00 96.62 95 PHE A N 1
ATOM 758 C CA . PHE A 1 95 ? 1.069 -3.399 4.724 1.00 96.62 95 PHE A CA 1
ATOM 759 C C . PHE A 1 95 ? 0.917 -3.754 3.253 1.00 96.62 95 PHE A C 1
ATOM 761 O O . PHE A 1 95 ? 0.015 -3.240 2.597 1.00 96.62 95 PHE A O 1
ATOM 768 N N . PHE A 1 96 ? 1.765 -4.646 2.750 1.00 95.94 96 PHE A N 1
ATOM 769 C CA . PHE A 1 96 ? 1.713 -5.104 1.366 1.00 95.94 96 PHE A CA 1
ATOM 770 C C . PHE A 1 96 ? 1.078 -6.483 1.268 1.00 95.94 96 PHE A C 1
ATOM 772 O O . PHE A 1 96 ? 1.294 -7.350 2.115 1.00 95.94 96 PHE A O 1
ATOM 779 N N . PHE A 1 97 ? 0.297 -6.685 0.214 1.00 93.75 97 PHE A N 1
ATOM 780 C CA . PHE A 1 97 ? -0.280 -7.977 -0.119 1.00 93.75 97 PHE A CA 1
ATOM 781 C C . PHE A 1 97 ? -0.223 -8.201 -1.625 1.00 93.75 97 PHE A C 1
ATOM 783 O O . PHE A 1 97 ? -0.565 -7.314 -2.406 1.00 93.75 97 PHE A O 1
ATOM 790 N N . TYR A 1 98 ? 0.152 -9.415 -2.009 1.00 91.50 98 TYR A N 1
ATOM 791 C CA . TYR A 1 98 ? 0.247 -9.859 -3.394 1.00 91.50 98 TYR A CA 1
ATOM 792 C C . TYR A 1 98 ? -0.812 -10.958 -3.578 1.00 91.50 98 TYR A C 1
ATOM 794 O O . TYR A 1 98 ? -0.682 -12.007 -2.948 1.00 91.50 98 TYR A O 1
ATOM 802 N N . PRO A 1 99 ? -1.890 -10.739 -4.359 1.00 80.88 99 PRO A N 1
ATOM 803 C CA . PRO A 1 99 ? -3.036 -11.653 -4.440 1.00 80.88 99 PRO A CA 1
ATOM 804 C C . PRO A 1 99 ? -2.714 -13.067 -4.930 1.00 80.88 99 PRO A C 1
ATOM 806 O O . PRO A 1 99 ? -3.416 -14.007 -4.570 1.00 80.88 99 PRO A O 1
ATOM 809 N N . SER A 1 100 ? -1.646 -13.219 -5.712 1.00 79.38 100 SER A N 1
ATOM 810 C CA . SER A 1 100 ? -1.056 -14.513 -6.046 1.00 79.38 100 SER A CA 1
ATOM 811 C C . SER A 1 100 ? 0.466 -14.362 -6.070 1.00 79.38 100 SER A C 1
ATOM 813 O O . SER A 1 100 ? 1.038 -14.029 -7.109 1.00 79.38 100 SER A O 1
ATOM 815 N N . PRO A 1 101 ? 1.151 -14.5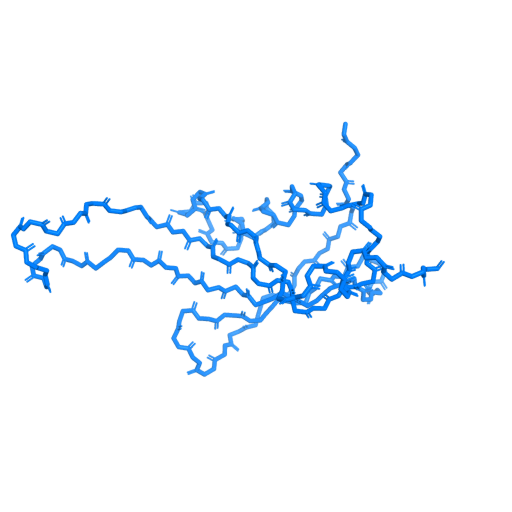20 -4.920 1.00 72.06 101 PRO A N 1
ATOM 816 C CA . PRO A 1 101 ? 2.592 -14.308 -4.846 1.00 72.06 101 PRO A CA 1
ATOM 817 C C . PRO A 1 101 ? 3.354 -15.254 -5.776 1.00 72.06 101 PRO A C 1
ATOM 819 O O . PRO A 1 101 ? 4.361 -14.862 -6.341 1.00 72.06 101 PRO A O 1
ATOM 822 N N . GLU A 1 102 ? 2.869 -16.478 -5.987 1.00 72.06 102 GLU A N 1
ATOM 823 C CA . GLU A 1 102 ? 3.483 -17.408 -6.937 1.00 72.06 102 GLU A CA 1
ATOM 824 C C . GLU A 1 102 ? 3.451 -16.848 -8.364 1.00 72.06 102 GLU A C 1
ATOM 826 O O . GLU A 1 102 ? 4.498 -16.727 -9.000 1.00 72.06 102 GLU A O 1
ATOM 831 N N . ASP A 1 103 ? 2.279 -16.406 -8.826 1.00 69.31 103 ASP A N 1
ATOM 832 C CA . ASP A 1 103 ? 2.124 -15.847 -10.171 1.00 69.31 103 ASP A CA 1
ATOM 833 C C . ASP A 1 103 ? 2.823 -14.495 -10.334 1.00 69.31 103 ASP A C 1
ATOM 835 O O . ASP A 1 103 ? 3.172 -14.116 -11.446 1.00 69.31 103 ASP A O 1
ATOM 839 N N . MET A 1 104 ? 2.999 -13.724 -9.260 1.00 66.56 104 MET A N 1
ATOM 840 C CA . MET A 1 104 ? 3.633 -12.406 -9.333 1.00 66.56 104 MET A CA 1
ATOM 841 C C . MET A 1 104 ? 5.149 -12.455 -9.157 1.00 66.56 104 MET A C 1
ATOM 843 O O . MET A 1 104 ? 5.848 -11.691 -9.812 1.00 66.56 104 MET A O 1
ATOM 847 N N . LEU A 1 105 ? 5.661 -13.327 -8.287 1.00 69.88 105 LEU A N 1
ATOM 848 C CA . LEU A 1 105 ? 7.068 -13.324 -7.874 1.00 69.88 105 LEU A CA 1
ATOM 849 C C . LEU A 1 105 ? 7.929 -14.337 -8.637 1.00 69.88 105 LEU A C 1
ATOM 851 O O . LEU A 1 105 ? 9.146 -14.161 -8.705 1.00 69.88 105 LEU A O 1
ATOM 855 N N . ASN A 1 106 ? 7.315 -15.377 -9.214 1.00 67.69 106 ASN A N 1
ATOM 856 C CA . ASN A 1 106 ? 8.019 -16.441 -9.939 1.00 67.69 106 ASN A CA 1
ATOM 857 C C . ASN A 1 106 ? 7.832 -16.375 -11.464 1.00 67.69 106 ASN A C 1
ATOM 859 O O . ASN A 1 106 ? 8.156 -17.342 -12.158 1.00 67.69 106 ASN A O 1
ATOM 863 N N . LYS A 1 107 ? 7.321 -15.265 -12.015 1.00 63.81 107 LYS A N 1
ATOM 864 C CA . LYS A 1 107 ? 7.267 -15.081 -13.472 1.00 63.81 107 LYS A CA 1
ATOM 865 C C . LYS A 1 107 ? 8.694 -15.121 -14.044 1.00 63.81 107 LYS A C 1
ATOM 867 O O . LYS A 1 107 ? 9.549 -14.376 -13.570 1.00 63.81 107 LYS A O 1
ATOM 872 N N . PRO A 1 108 ? 8.981 -15.971 -15.048 1.00 56.53 108 PRO A N 1
ATOM 873 C CA . PRO A 1 108 ? 10.224 -15.856 -15.795 1.00 56.53 108 PRO A CA 1
ATOM 874 C C . PRO A 1 108 ? 10.173 -14.538 -16.578 1.00 56.53 108 PRO A C 1
ATOM 876 O O . PRO A 1 108 ? 9.333 -14.386 -17.466 1.00 56.53 108 PRO A O 1
ATOM 879 N N . HIS A 1 109 ? 11.013 -13.581 -16.185 1.00 55.66 109 HIS A N 1
ATOM 880 C CA . HIS A 1 109 ? 11.206 -12.305 -16.877 1.00 55.66 109 HIS A CA 1
ATOM 881 C C . HIS A 1 109 ? 12.231 -12.447 -18.003 1.00 55.66 109 HIS A C 1
ATOM 883 O O . HIS A 1 109 ? 13.237 -13.168 -17.795 1.00 55.66 109 HIS A O 1
#

Organism: NCBI:txid1401067

Secondary structure (DSSP, 8-state):
-PPP--EEEEEE-SSTTEEEEEEE-TT--EEEEEEEEEE-PPPGGGS-TTPPP---EEEEEEEEE---GGGHHHHHHHHHHHHHHHTTTS--EEEEE-SSHHHHHS---

pLDDT: mean 90.23, std 9.74, range [55.66, 98.12]

Radius of gyration: 15.63 Å; chains: 1; bounding box: 40×31×44 Å

Foldseek 3Di:
DDQQAWAWDWADDPDPQKIWIWIAHPVRHGFFIWIKHWDCDDDPVVDPPPDDDDAIEIEIETAAGPDELVCVVSCVVNVLVNVCVVVVVRHNHYHYDYPDCCVHHVDDD